Protein AF-A0A409Y546-F1 (afdb_monomer)

Solvent-accessible surface area (backbone atoms only — not comparable to full-atom values): 8274 Å² total; per-residue (Å²): 141,82,82,86,75,91,80,88,87,78,96,71,94,77,88,82,82,79,69,80,67,67,64,66,59,43,58,61,51,30,48,53,45,49,50,52,50,36,54,50,42,28,68,73,61,70,78,47,82,63,50,71,67,55,55,62,49,62,50,63,42,86,89,51,54,73,66,56,30,53,49,48,50,34,59,47,47,64,66,58,94,34,10,76,63,24,65,80,38,90,97,40,40,74,61,15,30,33,91,85,76,68,47,65,30,34,72,66,32,44,63,78,67,38,77,84,66,46,27,67,58,54,53,53,52,51,50,61,72,66,51,73,86,128

Radius of gyration: 18.61 Å; Cα contacts (8 Å, |Δi|>4): 90; chains: 1; bounding box: 36×56×46 Å

Mean predicted aligned error: 11.21 Å

Structure (mmCIF, N/CA/C/O backbone):
data_AF-A0A409Y546-F1
#
_entry.id   AF-A0A409Y546-F1
#
loop_
_atom_site.group_PDB
_atom_site.id
_atom_site.type_symbol
_atom_site.label_atom_id
_atom_site.label_alt_id
_atom_site.label_comp_id
_atom_site.label_asym_id
_atom_site.label_entity_id
_atom_site.label_seq_id
_atom_site.pdbx_PDB_ins_code
_atom_site.Cartn_x
_atom_site.Cartn_y
_atom_site.Cartn_z
_atom_site.occupancy
_atom_site.B_iso_or_equiv
_atom_site.auth_seq_id
_atom_site.auth_comp_id
_atom_site.auth_asym_id
_atom_site.auth_atom_id
_atom_site.pdbx_PDB_model_num
ATOM 1 N N . MET A 1 1 ? 11.345 16.181 -30.918 1.00 42.81 1 MET A N 1
ATOM 2 C CA . MET A 1 1 ? 11.351 15.553 -29.579 1.00 42.81 1 MET A CA 1
ATOM 3 C C . MET A 1 1 ? 11.588 16.634 -28.533 1.00 42.81 1 MET A C 1
ATOM 5 O O . MET A 1 1 ? 12.716 17.101 -28.441 1.00 42.81 1 MET A O 1
ATOM 9 N N . PRO A 1 2 ? 10.555 17.083 -27.799 1.00 28.48 2 PRO A N 1
ATOM 10 C CA . PRO A 1 2 ? 10.804 17.700 -26.499 1.00 28.48 2 PRO A CA 1
ATOM 11 C C . PRO A 1 2 ? 9.887 17.171 -25.383 1.00 28.48 2 PRO A C 1
ATOM 13 O O . PRO A 1 2 ? 8.813 16.617 -25.612 1.00 28.48 2 PRO A O 1
ATOM 16 N N . ALA A 1 3 ? 10.391 17.323 -24.161 1.00 29.16 3 ALA A N 1
ATOM 17 C CA . ALA A 1 3 ? 9.878 16.789 -22.912 1.00 29.16 3 ALA A CA 1
ATOM 18 C C . ALA A 1 3 ? 8.517 17.380 -22.509 1.00 29.16 3 ALA A C 1
ATOM 20 O O . ALA A 1 3 ? 8.333 18.596 -22.476 1.00 29.16 3 ALA A O 1
ATOM 21 N N . PHE A 1 4 ? 7.583 16.510 -22.117 1.00 30.95 4 PHE A N 1
ATOM 22 C CA . PHE A 1 4 ? 6.316 16.912 -21.511 1.00 30.95 4 PHE A CA 1
ATOM 23 C C . PHE A 1 4 ? 6.549 17.394 -20.071 1.00 30.95 4 PHE A C 1
ATOM 25 O O . PHE A 1 4 ? 6.533 16.620 -19.114 1.00 30.95 4 PHE A O 1
ATOM 32 N N . SER A 1 5 ? 6.767 18.703 -19.940 1.00 31.20 5 SER A N 1
ATOM 33 C CA . SER A 1 5 ? 6.582 19.464 -18.705 1.00 31.20 5 SER A CA 1
ATOM 34 C C . SER A 1 5 ? 5.105 19.396 -18.317 1.00 31.20 5 SER A C 1
ATOM 36 O O . SER A 1 5 ? 4.245 20.010 -18.947 1.00 31.20 5 SER A O 1
ATOM 38 N N . SER A 1 6 ? 4.784 18.588 -17.309 1.00 33.81 6 SER A N 1
ATOM 39 C CA . SER A 1 6 ? 3.410 18.382 -16.851 1.00 33.81 6 SER A CA 1
ATOM 40 C C . SER A 1 6 ? 2.978 19.533 -15.938 1.00 33.81 6 SER A C 1
ATOM 42 O O . SER A 1 6 ? 2.834 19.368 -14.729 1.00 33.81 6 SER A O 1
ATOM 44 N N . ARG A 1 7 ? 2.786 20.717 -16.527 1.00 36.03 7 ARG A N 1
ATOM 45 C CA . ARG A 1 7 ? 2.217 21.902 -15.876 1.00 36.03 7 ARG A CA 1
ATOM 46 C C . ARG A 1 7 ? 1.095 22.468 -16.745 1.00 36.03 7 ARG A C 1
ATOM 48 O O . ARG A 1 7 ? 1.318 23.457 -17.422 1.00 36.03 7 ARG A O 1
ATOM 55 N N . ALA A 1 8 ? -0.075 21.821 -16.743 1.00 32.75 8 ALA A N 1
ATOM 56 C CA . ALA A 1 8 ? -1.391 22.440 -16.995 1.00 32.75 8 ALA A CA 1
ATOM 57 C C . ALA A 1 8 ? -2.491 21.371 -17.152 1.00 32.75 8 ALA A C 1
ATOM 59 O O . ALA A 1 8 ? -2.728 20.881 -18.248 1.00 32.75 8 ALA A O 1
ATOM 60 N N . TYR A 1 9 ? -3.145 21.005 -16.052 1.00 29.44 9 TYR A N 1
ATOM 61 C CA . TYR A 1 9 ? -4.527 20.494 -15.963 1.00 29.44 9 TYR A CA 1
ATOM 62 C C . TYR A 1 9 ? -4.731 20.323 -14.448 1.00 29.44 9 TYR A C 1
ATOM 64 O O . TYR A 1 9 ? -4.142 19.433 -13.849 1.00 29.44 9 TYR A O 1
ATOM 72 N N . VAL A 1 10 ? -5.363 21.227 -13.708 1.00 36.31 10 VAL A N 1
ATOM 73 C CA . VAL A 1 10 ? -6.773 21.602 -13.790 1.00 36.31 10 VAL A CA 1
ATOM 74 C C . VAL A 1 10 ? -6.928 22.948 -13.074 1.00 36.31 10 VAL A C 1
ATOM 76 O O . VAL A 1 10 ? -6.561 23.079 -11.909 1.00 36.31 10 VAL A O 1
ATOM 79 N N . SER A 1 11 ? -7.468 23.940 -13.781 1.00 34.44 11 SER A N 1
ATOM 80 C CA . SER A 1 11 ? -8.043 25.144 -13.185 1.00 34.44 11 SER A CA 1
ATOM 81 C C . SER A 1 11 ? -9.459 24.806 -12.727 1.00 34.44 11 SER A C 1
ATOM 83 O O . SER A 1 11 ? -10.348 24.656 -13.558 1.00 34.44 11 SER A O 1
ATOM 85 N N . GLN A 1 12 ? -9.632 24.619 -11.422 1.00 35.50 12 GLN A N 1
ATOM 86 C CA . GLN A 1 12 ? -10.864 24.856 -10.666 1.00 35.50 12 GLN A CA 1
ATOM 87 C C . GLN A 1 12 ? -10.439 24.942 -9.194 1.00 35.50 12 GLN A C 1
ATOM 89 O O . GLN A 1 12 ? -9.797 24.029 -8.674 1.00 35.50 12 GLN A O 1
ATOM 94 N N . GLN A 1 13 ? -10.683 26.099 -8.575 1.00 35.62 13 GLN A N 1
ATOM 95 C CA . GLN A 1 13 ? -10.192 26.461 -7.247 1.00 35.62 13 GLN A CA 1
ATOM 96 C C . GLN A 1 13 ? -10.513 25.404 -6.172 1.00 35.62 13 GLN A C 1
ATOM 98 O O . GLN A 1 13 ? -11.675 25.100 -5.920 1.00 35.62 13 GLN A O 1
ATOM 103 N N . LEU A 1 14 ? -9.483 24.931 -5.463 1.00 32.53 14 LEU A N 1
ATOM 104 C CA . LEU A 1 14 ? -9.609 24.377 -4.112 1.00 32.53 14 LEU A CA 1
ATOM 105 C C . LEU A 1 14 ? -8.759 25.250 -3.172 1.00 32.53 14 LEU A C 1
ATOM 107 O O . LEU A 1 14 ? -7.549 25.354 -3.392 1.00 32.53 14 LEU A O 1
ATOM 111 N N . PRO A 1 15 ? -9.352 25.925 -2.171 1.00 37.47 15 PRO A N 1
ATOM 112 C CA . PRO A 1 15 ? -8.614 26.805 -1.274 1.00 37.47 15 PRO A CA 1
ATOM 113 C C . PRO A 1 15 ? -7.814 26.001 -0.234 1.00 37.47 15 PRO A C 1
ATOM 115 O O . PRO A 1 15 ? -8.293 24.995 0.286 1.00 37.47 15 P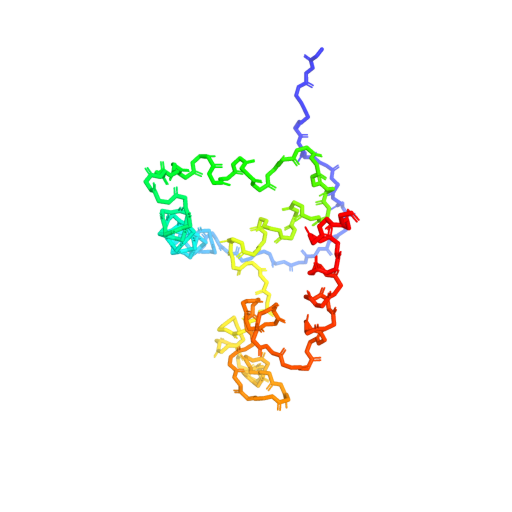RO A O 1
ATOM 118 N N . ASN A 1 16 ? -6.623 26.516 0.094 1.00 37.22 16 ASN A N 1
ATOM 119 C CA . ASN A 1 16 ? -5.705 26.108 1.172 1.00 37.22 16 ASN A CA 1
ATOM 120 C C . ASN A 1 16 ? -4.906 24.804 0.958 1.00 37.22 16 ASN A C 1
ATOM 122 O O . ASN A 1 16 ? -5.267 23.729 1.434 1.00 37.22 16 ASN A O 1
ATOM 126 N N . LEU A 1 17 ? -3.738 24.927 0.314 1.00 37.19 17 LEU A N 1
ATOM 127 C CA . LEU A 1 17 ? -2.645 23.952 0.430 1.00 37.19 17 LEU A CA 1
ATOM 128 C C . LEU A 1 17 ? -1.863 24.221 1.733 1.00 37.19 17 LEU A C 1
ATOM 130 O O . LEU A 1 17 ? -1.457 25.365 1.943 1.00 37.19 17 LEU A O 1
ATOM 134 N N . PRO A 1 18 ? -1.632 23.216 2.600 1.00 34.03 18 PRO A N 1
ATOM 135 C CA . PRO A 1 18 ? -0.830 23.397 3.802 1.00 34.03 18 PRO A CA 1
ATOM 136 C C . PRO A 1 18 ? 0.657 23.564 3.462 1.00 34.03 18 PRO A C 1
ATOM 138 O O . PRO A 1 18 ? 1.141 23.075 2.437 1.00 34.03 18 PRO A O 1
ATOM 141 N N . SER A 1 19 ? 1.363 24.270 4.345 1.00 38.25 19 SER A N 1
ATOM 142 C CA . SER A 1 19 ? 2.801 24.541 4.316 1.00 38.25 19 SER A CA 1
ATOM 143 C C . SER A 1 19 ? 3.654 23.277 4.116 1.00 38.25 19 SER A C 1
ATOM 145 O O . SER A 1 19 ? 3.256 22.147 4.400 1.00 38.25 19 SER A O 1
ATOM 147 N N . THR A 1 20 ? 4.873 23.493 3.624 1.00 42.47 20 THR A N 1
ATOM 148 C CA . THR A 1 20 ? 5.901 22.534 3.168 1.00 42.47 20 THR A CA 1
ATOM 149 C C . THR A 1 20 ? 6.351 21.453 4.173 1.00 42.47 20 THR A C 1
ATOM 151 O O . THR A 1 20 ? 7.217 20.637 3.852 1.00 42.47 20 THR A O 1
ATOM 154 N N . GLU A 1 21 ? 5.744 21.371 5.355 1.00 31.69 21 GLU A N 1
ATOM 155 C CA . GLU A 1 21 ? 5.964 20.331 6.370 1.00 31.69 21 GLU A CA 1
ATOM 156 C C . GLU A 1 21 ? 5.490 18.936 5.934 1.00 31.69 21 GLU A C 1
ATOM 158 O O . GLU A 1 21 ? 6.080 17.929 6.332 1.00 31.69 21 GLU A O 1
ATOM 163 N N . GLY A 1 22 ? 4.507 18.853 5.030 1.00 35.47 22 GLY A N 1
ATOM 164 C CA . GLY A 1 22 ? 4.016 17.572 4.504 1.00 35.47 22 GLY A CA 1
ATOM 165 C C . GLY A 1 22 ? 5.047 16.780 3.683 1.00 35.47 22 GLY A C 1
ATOM 166 O O . GLY A 1 22 ? 4.982 15.554 3.639 1.00 35.47 22 GLY A O 1
ATOM 167 N N . TYR A 1 23 ? 6.035 17.451 3.076 1.00 39.72 23 TYR A N 1
ATOM 168 C CA . TYR A 1 23 ? 7.035 16.807 2.209 1.00 39.72 23 TYR A CA 1
ATOM 169 C C . TYR A 1 23 ? 8.112 16.030 2.990 1.00 39.72 23 TYR A C 1
ATOM 171 O O . TYR A 1 23 ? 8.620 15.024 2.497 1.00 39.72 23 TYR A O 1
ATOM 179 N N . ARG A 1 24 ? 8.458 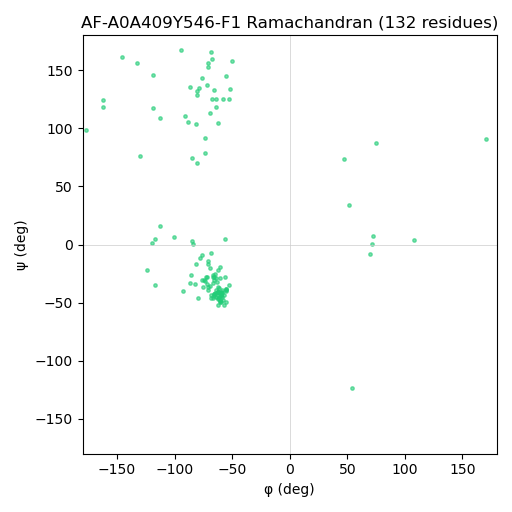16.453 4.218 1.00 39.56 24 ARG A N 1
ATOM 180 C CA . ARG A 1 24 ? 9.460 15.760 5.059 1.00 39.56 24 ARG A CA 1
ATOM 181 C C . ARG A 1 24 ? 8.940 14.447 5.647 1.00 39.56 24 ARG A C 1
ATOM 183 O O . ARG A 1 24 ? 9.716 13.508 5.797 1.00 39.56 24 ARG A O 1
ATOM 190 N N . HIS A 1 25 ? 7.641 14.357 5.933 1.00 45.19 25 HIS A N 1
ATOM 191 C CA . HIS A 1 25 ? 7.025 13.139 6.470 1.00 45.19 25 HIS A CA 1
ATOM 192 C C . HIS A 1 25 ? 6.896 12.011 5.433 1.00 45.19 25 HIS A C 1
ATOM 194 O O . HIS A 1 25 ? 6.943 10.838 5.809 1.00 45.19 25 HIS A O 1
ATOM 200 N N . ASP A 1 26 ? 6.780 12.349 4.143 1.00 53.00 26 ASP A N 1
ATOM 201 C CA . ASP A 1 26 ? 6.677 11.363 3.059 1.00 53.00 26 ASP A CA 1
ATOM 202 C C . ASP A 1 26 ? 7.974 10.543 2.933 1.00 53.00 26 ASP A C 1
ATOM 204 O O . ASP A 1 26 ? 7.947 9.316 2.885 1.00 53.00 26 ASP A O 1
ATOM 208 N N . HIS A 1 27 ? 9.140 11.196 3.020 1.00 55.91 27 HIS A N 1
ATOM 209 C CA . HIS A 1 27 ? 10.440 10.536 2.849 1.00 55.91 27 HIS A CA 1
ATOM 210 C C . HIS A 1 27 ? 10.690 9.398 3.858 1.00 55.91 27 HIS A C 1
ATOM 212 O O . HIS A 1 27 ? 11.221 8.348 3.494 1.00 55.91 27 HIS A O 1
ATOM 218 N N . GLN A 1 28 ? 10.292 9.571 5.122 1.00 60.19 28 GLN A N 1
ATOM 219 C CA . GLN A 1 28 ? 10.561 8.582 6.172 1.00 60.19 28 GLN A CA 1
ATOM 220 C C . GLN A 1 28 ? 9.661 7.342 6.066 1.00 60.19 28 GLN A C 1
ATOM 222 O O . GLN A 1 28 ? 10.122 6.225 6.300 1.00 60.19 28 GLN A O 1
ATOM 227 N N . LYS A 1 29 ? 8.393 7.513 5.672 1.00 61.97 29 LYS A N 1
ATOM 228 C CA . LYS A 1 29 ? 7.474 6.387 5.439 1.00 61.97 29 LYS A CA 1
ATOM 229 C C . LYS A 1 29 ? 7.842 5.602 4.181 1.00 61.97 29 LYS A C 1
ATOM 231 O O . LYS A 1 29 ? 7.834 4.371 4.207 1.00 61.97 29 LYS A O 1
ATOM 236 N N . ASN A 1 30 ? 8.262 6.303 3.127 1.00 73.38 30 ASN A N 1
ATOM 237 C CA . ASN A 1 30 ? 8.776 5.682 1.905 1.00 73.38 30 ASN A CA 1
ATOM 238 C C . ASN A 1 30 ? 9.988 4.791 2.209 1.00 73.38 30 ASN A C 1
ATOM 240 O O . ASN A 1 30 ? 10.084 3.684 1.683 1.00 73.38 30 ASN A O 1
ATOM 244 N N . ALA A 1 31 ? 10.884 5.243 3.094 1.00 8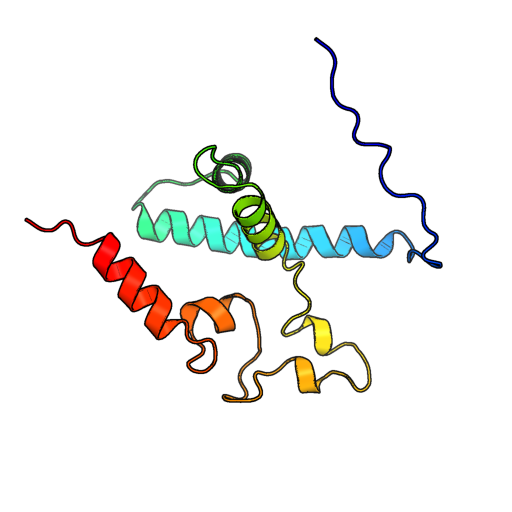0.38 31 ALA A N 1
ATOM 245 C CA . ALA A 1 31 ? 12.071 4.487 3.487 1.00 80.38 31 ALA A CA 1
ATOM 246 C C . ALA A 1 31 ? 11.725 3.152 4.174 1.00 80.38 31 ALA A C 1
ATOM 248 O O . ALA A 1 31 ? 12.322 2.131 3.841 1.00 80.38 31 ALA A O 1
ATOM 249 N N . GLN A 1 32 ? 10.718 3.125 5.057 1.00 87.56 32 GLN A N 1
ATOM 250 C CA . GLN A 1 32 ? 10.283 1.889 5.728 1.00 87.56 32 GLN A CA 1
ATOM 251 C C . GLN A 1 32 ? 9.675 0.877 4.748 1.00 87.56 32 GLN A C 1
ATOM 253 O O . GLN A 1 32 ? 9.965 -0.317 4.820 1.00 87.56 32 GLN A O 1
ATOM 258 N N . ASN A 1 33 ? 8.845 1.339 3.811 1.00 90.19 33 ASN A N 1
ATOM 259 C CA . ASN A 1 33 ? 8.252 0.460 2.802 1.00 90.19 33 ASN A CA 1
ATOM 260 C C . ASN A 1 33 ? 9.301 -0.053 1.804 1.00 90.19 33 ASN A C 1
ATOM 262 O O . ASN A 1 33 ? 9.232 -1.211 1.387 1.00 90.19 33 ASN A O 1
ATOM 266 N N . LEU A 1 34 ? 10.299 0.767 1.457 1.00 91.44 34 LEU A N 1
ATOM 267 C CA . LEU A 1 34 ? 11.451 0.341 0.657 1.00 91.44 34 LEU A CA 1
ATOM 268 C C . LEU A 1 34 ? 12.287 -0.714 1.375 1.00 91.44 34 LEU A C 1
ATOM 270 O O . LEU A 1 34 ? 12.630 -1.726 0.771 1.00 91.44 34 LEU A O 1
ATOM 274 N N . GLU A 1 35 ? 12.576 -0.510 2.658 1.00 91.81 35 GLU A N 1
ATOM 275 C CA . GLU A 1 35 ? 13.314 -1.471 3.475 1.00 91.81 35 GLU A CA 1
ATOM 276 C C . GLU A 1 35 ? 12.584 -2.811 3.570 1.00 91.81 35 GLU A C 1
ATOM 278 O O . GLU A 1 35 ? 13.169 -3.850 3.265 1.00 91.81 35 GLU A O 1
ATOM 283 N N . ARG A 1 36 ? 11.284 -2.788 3.890 1.00 90.75 36 ARG A N 1
ATOM 284 C CA . ARG A 1 36 ? 10.439 -3.990 3.885 1.00 90.75 36 ARG A CA 1
ATOM 285 C C . ARG A 1 36 ? 10.484 -4.695 2.536 1.00 90.75 36 ARG A C 1
ATOM 287 O O . ARG A 1 36 ? 10.756 -5.887 2.482 1.00 90.75 36 ARG A O 1
ATOM 294 N N . THR A 1 37 ? 10.280 -3.955 1.446 1.00 91.75 37 THR A N 1
ATOM 295 C CA . THR A 1 37 ? 10.306 -4.525 0.091 1.00 91.75 37 THR A CA 1
ATOM 296 C C . THR A 1 37 ? 11.658 -5.161 -0.219 1.00 91.75 37 THR A C 1
ATOM 298 O O . THR A 1 37 ? 11.701 -6.254 -0.772 1.00 91.75 37 THR A O 1
ATOM 301 N N . ARG A 1 38 ? 12.770 -4.526 0.166 1.00 91.75 38 ARG A N 1
ATOM 302 C CA . ARG A 1 38 ? 14.117 -5.071 -0.038 1.00 91.75 38 ARG A CA 1
ATOM 303 C C . ARG A 1 38 ? 14.316 -6.381 0.720 1.00 91.75 38 ARG A C 1
ATOM 305 O O . ARG A 1 38 ? 14.793 -7.348 0.131 1.00 91.75 38 ARG A O 1
ATOM 312 N N . ASN A 1 39 ? 13.912 -6.420 1.989 1.00 91.56 39 ASN A N 1
ATOM 313 C CA . ASN A 1 39 ? 14.025 -7.611 2.829 1.00 91.56 39 ASN A CA 1
ATOM 314 C C . ASN A 1 39 ? 13.198 -8.775 2.259 1.00 91.56 39 ASN A C 1
ATOM 316 O O . ASN A 1 39 ? 13.692 -9.899 2.187 1.00 91.56 39 ASN A O 1
ATOM 320 N N . GLU A 1 40 ? 11.989 -8.497 1.767 1.00 90.81 40 GLU A N 1
ATOM 321 C CA . GLU A 1 40 ? 11.144 -9.516 1.134 1.00 90.81 40 GLU A CA 1
ATOM 322 C C . GLU A 1 40 ? 11.669 -9.977 -0.231 1.00 90.81 40 GLU A C 1
ATOM 324 O O . GLU A 1 40 ? 11.614 -11.158 -0.564 1.00 90.81 40 GLU A O 1
ATOM 329 N N . VAL A 1 41 ? 12.241 -9.084 -1.043 1.00 90.88 41 VAL A N 1
ATOM 330 C CA . VAL A 1 41 ? 12.871 -9.502 -2.305 1.00 90.88 41 VAL A CA 1
ATOM 331 C C . VAL A 1 41 ? 14.035 -10.451 -2.030 1.00 90.88 41 VAL A C 1
ATOM 333 O O . VAL A 1 41 ? 14.173 -11.460 -2.722 1.00 90.88 41 VAL A O 1
ATOM 336 N N . VAL A 1 42 ? 14.844 -10.179 -1.004 1.00 90.81 42 VAL A N 1
ATOM 337 C CA . VAL A 1 42 ? 15.936 -11.073 -0.593 1.00 90.81 42 VAL A CA 1
ATOM 338 C C . VAL A 1 42 ? 15.395 -12.420 -0.104 1.00 90.81 42 VAL A C 1
ATOM 340 O O . VAL A 1 42 ? 15.947 -13.455 -0.487 1.00 90.81 42 VAL A O 1
ATOM 343 N N . SER A 1 43 ? 14.312 -12.418 0.686 1.00 89.25 43 SER A N 1
ATOM 344 C CA . SER A 1 43 ? 13.693 -13.640 1.220 1.00 89.25 43 SER A CA 1
ATOM 345 C C . SER A 1 43 ? 13.162 -14.549 0.101 1.00 89.25 43 SER A C 1
ATOM 347 O O . SER A 1 43 ? 13.384 -15.760 0.130 1.00 89.25 43 SER A O 1
ATOM 349 N N . ILE A 1 44 ? 12.537 -13.967 -0.928 1.00 87.88 44 ILE A N 1
ATOM 350 C CA . ILE A 1 44 ? 11.922 -14.703 -2.043 1.00 87.88 44 ILE A CA 1
ATOM 351 C C . ILE A 1 44 ? 12.961 -15.146 -3.077 1.00 87.88 44 ILE A C 1
ATOM 353 O O . ILE A 1 44 ? 12.937 -16.286 -3.540 1.00 87.88 44 ILE A O 1
ATOM 357 N N . SER A 1 45 ? 13.868 -14.248 -3.469 1.00 84.94 45 SER A N 1
ATOM 358 C CA . SER A 1 45 ? 14.818 -14.496 -4.563 1.00 84.94 45 SER A CA 1
ATOM 359 C C . SER A 1 45 ? 16.002 -15.369 -4.166 1.00 84.94 45 SER A C 1
ATOM 361 O O . SER A 1 45 ? 16.733 -15.796 -5.056 1.00 84.94 45 SER A O 1
ATOM 363 N N . LYS A 1 46 ? 16.197 -15.617 -2.860 1.00 75.00 46 LYS A N 1
ATOM 364 C CA . LYS A 1 46 ? 17.377 -16.288 -2.301 1.00 75.00 46 LYS A CA 1
ATOM 365 C C . LYS A 1 46 ? 18.654 -15.685 -2.906 1.00 75.00 46 LYS A C 1
ATOM 367 O O . LYS A 1 46 ? 19.276 -16.327 -3.736 1.00 75.00 46 LYS A O 1
ATOM 372 N N . HIS A 1 47 ? 19.023 -14.461 -2.502 1.00 64.00 47 HIS A N 1
ATOM 373 C CA . HIS A 1 47 ? 20.298 -13.757 -2.806 1.00 64.00 47 HIS A CA 1
ATOM 374 C C . HIS A 1 47 ? 20.273 -12.569 -3.795 1.00 64.00 47 HIS A C 1
ATOM 376 O O . HIS A 1 47 ? 21.330 -11.982 -4.025 1.00 64.00 47 HIS A O 1
ATOM 382 N N . HIS A 1 48 ? 19.127 -12.109 -4.316 1.00 81.06 48 HIS A N 1
ATOM 383 C CA . HIS A 1 48 ? 19.102 -10.848 -5.075 1.00 81.06 48 HIS A CA 1
ATOM 384 C C . HIS A 1 48 ? 18.804 -9.642 -4.171 1.00 81.06 48 HIS A C 1
ATOM 386 O O . HIS A 1 48 ? 17.687 -9.464 -3.687 1.00 81.06 48 HIS A O 1
ATOM 392 N N . GLN A 1 49 ? 19.800 -8.776 -3.970 1.00 84.19 49 GLN A N 1
ATOM 393 C CA . GLN A 1 49 ? 19.604 -7.485 -3.311 1.00 84.19 49 GLN A CA 1
ATOM 394 C C . GLN A 1 49 ? 19.231 -6.428 -4.353 1.00 84.19 49 GLN A C 1
ATOM 396 O O . GLN A 1 49 ? 20.077 -5.962 -5.115 1.00 84.19 49 GLN A O 1
ATOM 401 N N . SER A 1 50 ? 17.955 -6.044 -4.390 1.00 87.62 50 SER A N 1
ATOM 402 C CA . SER A 1 50 ? 17.509 -4.944 -5.243 1.00 87.62 50 SER A CA 1
ATOM 403 C C . SER A 1 50 ? 17.834 -3.585 -4.623 1.00 87.62 50 SER A C 1
ATOM 405 O O . SER A 1 50 ? 17.561 -3.325 -3.452 1.00 87.62 50 SER A O 1
ATOM 407 N N . THR A 1 51 ? 18.365 -2.687 -5.444 1.00 91.12 51 THR A N 1
ATOM 408 C CA . THR A 1 51 ? 18.511 -1.263 -5.120 1.00 91.12 51 THR A CA 1
ATOM 409 C C . THR A 1 51 ? 17.150 -0.564 -5.101 1.00 91.12 51 THR A C 1
ATOM 411 O O . THR A 1 51 ? 16.222 -0.966 -5.809 1.00 91.12 51 THR A O 1
ATOM 414 N N . ASP A 1 52 ? 17.038 0.555 -4.384 1.00 90.69 52 ASP A N 1
ATOM 415 C CA . ASP A 1 52 ? 15.810 1.369 -4.354 1.00 90.69 52 ASP A CA 1
ATOM 416 C C . ASP A 1 52 ? 15.381 1.786 -5.758 1.00 90.69 52 ASP A C 1
ATOM 418 O O . ASP A 1 52 ? 14.201 1.753 -6.101 1.00 90.69 52 ASP A O 1
ATOM 422 N N . LYS A 1 53 ? 16.354 2.109 -6.617 1.00 90.31 53 LYS A N 1
ATOM 423 C CA . LYS A 1 53 ? 16.109 2.430 -8.024 1.00 90.31 53 LYS A CA 1
ATOM 424 C C . LYS A 1 53 ? 15.431 1.270 -8.755 1.00 90.31 53 LYS A C 1
ATOM 426 O O . LYS A 1 53 ? 14.478 1.511 -9.492 1.00 90.31 53 LYS A O 1
ATOM 431 N N . GLN A 1 54 ? 15.895 0.034 -8.563 1.00 91.94 54 GLN A N 1
ATOM 432 C CA . GLN A 1 54 ? 15.279 -1.149 -9.174 1.00 91.94 54 GLN A CA 1
ATOM 433 C C . GLN A 1 54 ? 13.859 -1.377 -8.650 1.00 91.94 54 GLN A C 1
ATOM 435 O O . GLN A 1 54 ? 12.962 -1.621 -9.454 1.00 91.94 54 GLN A O 1
ATOM 440 N N . ILE A 1 55 ? 13.631 -1.206 -7.344 1.00 92.44 55 ILE A N 1
ATOM 441 C CA . ILE A 1 55 ? 12.291 -1.305 -6.746 1.00 92.44 55 ILE A CA 1
ATOM 442 C C . ILE A 1 55 ? 11.355 -0.251 -7.358 1.00 92.44 55 ILE A C 1
ATOM 444 O O . ILE A 1 55 ? 10.282 -0.575 -7.853 1.00 92.44 55 ILE A O 1
ATOM 448 N N . TRP A 1 56 ? 11.767 1.014 -7.445 1.00 92.38 56 TRP A N 1
ATOM 449 C CA . TRP A 1 56 ? 10.934 2.058 -8.056 1.00 92.38 56 TRP A CA 1
ATOM 450 C C . TRP A 1 56 ? 10.697 1.861 -9.558 1.00 92.38 56 TRP A C 1
ATOM 452 O O . TRP A 1 56 ? 9.669 2.284 -10.098 1.00 92.38 56 TRP A O 1
ATOM 462 N N . LEU A 1 57 ? 11.648 1.258 -10.271 1.00 91.94 57 LEU A N 1
ATOM 463 C CA . LEU A 1 57 ? 11.472 0.889 -11.675 1.00 91.94 57 LEU A CA 1
ATOM 464 C C . LEU A 1 57 ? 10.512 -0.298 -11.836 1.00 91.94 57 LEU A C 1
ATOM 466 O O . LEU A 1 57 ? 9.742 -0.315 -12.798 1.00 91.94 57 LEU A O 1
ATOM 470 N N . SER A 1 58 ? 10.48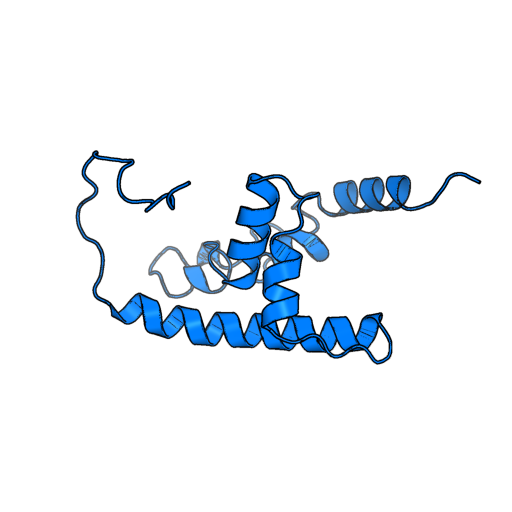6 -1.248 -10.898 1.00 92.44 58 SER A N 1
ATOM 471 C CA . SER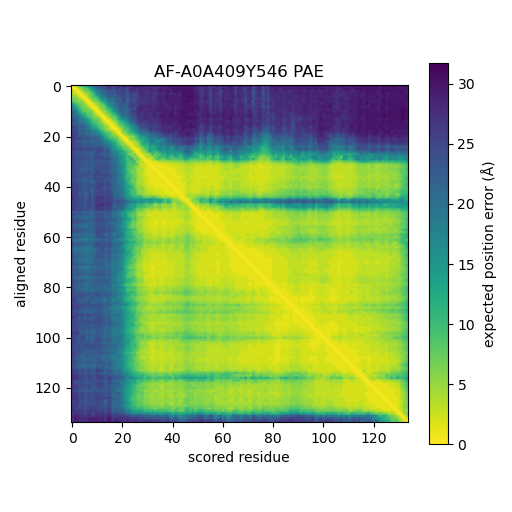 A 1 58 ? 9.576 -2.399 -10.953 1.00 92.44 58 SER A CA 1
ATOM 472 C C . SER A 1 58 ? 8.102 -1.999 -10.788 1.00 92.44 58 SER A C 1
ATOM 474 O O . SER A 1 58 ? 7.223 -2.605 -11.392 1.00 92.44 58 SER A O 1
ATOM 476 N N . LEU A 1 59 ? 7.798 -0.900 -10.093 1.00 92.19 59 LEU A N 1
ATOM 477 C CA . LEU A 1 59 ? 6.417 -0.391 -10.011 1.00 92.19 59 LEU A CA 1
ATOM 478 C C . LEU A 1 59 ? 5.910 0.215 -11.332 1.00 92.19 59 LEU A C 1
ATOM 480 O O . LEU A 1 59 ? 4.716 0.477 -11.485 1.00 92.19 59 LEU A O 1
ATOM 484 N N . ARG A 1 60 ? 6.815 0.492 -12.281 1.00 90.06 60 ARG A N 1
ATOM 485 C CA . ARG A 1 60 ? 6.536 1.212 -13.536 1.00 90.06 60 ARG A CA 1
ATOM 486 C C . ARG A 1 60 ? 6.671 0.340 -14.784 1.00 90.06 60 ARG A C 1
ATOM 488 O O . ARG A 1 60 ? 6.736 0.882 -15.886 1.00 90.06 60 ARG A O 1
ATOM 495 N N . GLN A 1 61 ? 6.686 -0.980 -14.613 1.00 92.69 61 GLN A N 1
ATOM 496 C CA . GLN A 1 61 ? 6.790 -1.938 -15.714 1.00 92.69 61 GLN A CA 1
ATOM 497 C C . GLN A 1 61 ? 5.689 -1.729 -16.762 1.00 92.69 61 GLN A C 1
ATOM 499 O O . GLN A 1 61 ? 4.564 -1.313 -16.444 1.00 92.69 61 GLN A O 1
ATOM 504 N N . LYS A 1 62 ? 6.037 -1.967 -18.033 1.00 91.69 62 LYS A N 1
ATOM 505 C CA . LYS A 1 62 ? 5.190 -1.629 -19.189 1.00 91.69 62 LYS A CA 1
ATOM 506 C C . LYS A 1 62 ? 3.877 -2.421 -19.195 1.00 91.69 62 LYS A C 1
ATOM 508 O O . LYS A 1 62 ? 2.857 -1.902 -19.634 1.00 91.69 62 LYS A O 1
ATOM 513 N N . GLU A 1 63 ? 3.911 -3.613 -18.618 1.00 93.12 63 GLU A N 1
ATOM 514 C CA . GLU A 1 63 ? 2.835 -4.587 -18.461 1.00 93.12 63 GLU A CA 1
ATOM 515 C C . GLU A 1 63 ? 1.722 -4.062 -17.543 1.00 93.12 63 GLU A C 1
ATOM 517 O O . GLU A 1 63 ? 0.553 -4.408 -17.702 1.00 93.12 63 GLU A O 1
ATOM 522 N N . PHE A 1 64 ? 2.054 -3.179 -16.597 1.00 93.56 64 PHE A N 1
ATOM 523 C CA . PHE A 1 64 ? 1.056 -2.558 -15.737 1.00 93.56 64 PHE A CA 1
ATOM 524 C C . PHE A 1 64 ? 0.367 -1.400 -16.445 1.00 93.56 64 PHE A C 1
ATOM 526 O O . PHE A 1 64 ? 1.017 -0.489 -16.960 1.00 93.56 64 PHE A O 1
ATOM 533 N N . ASN A 1 65 ? -0.964 -1.368 -16.387 1.00 95.12 65 ASN A N 1
ATOM 534 C CA . ASN A 1 65 ? -1.719 -0.201 -16.828 1.00 95.12 65 ASN A CA 1
ATOM 535 C C . ASN A 1 65 ? -1.493 1.000 -15.881 1.00 95.12 65 ASN A C 1
ATOM 537 O O . ASN A 1 65 ? -1.009 0.867 -14.751 1.00 95.12 65 ASN A O 1
ATOM 541 N N . LYS A 1 66 ? -1.886 2.200 -16.326 1.00 93.88 66 LYS A N 1
ATOM 542 C CA . LYS A 1 66 ? -1.700 3.452 -15.568 1.00 93.88 66 LYS A CA 1
ATOM 543 C C . LYS A 1 66 ? -2.313 3.405 -14.161 1.00 93.88 66 LYS A C 1
ATOM 545 O O . LYS A 1 66 ? -1.717 3.940 -13.228 1.00 93.88 66 LYS A O 1
ATOM 550 N N . LYS A 1 67 ? -3.481 2.772 -14.000 1.00 95.81 67 LYS A N 1
ATOM 551 C CA . LYS A 1 67 ? -4.177 2.675 -12.707 1.00 95.81 67 LYS A CA 1
ATOM 552 C C . LYS A 1 67 ? -3.401 1.783 -11.736 1.00 95.81 67 LYS A C 1
ATOM 554 O O . LYS A 1 67 ? -3.208 2.182 -10.592 1.00 95.81 67 LYS A O 1
ATOM 559 N N . THR A 1 68 ? -2.888 0.646 -12.203 1.00 95.50 68 THR A N 1
ATOM 560 C CA . THR A 1 68 ? -2.053 -0.265 -11.408 1.0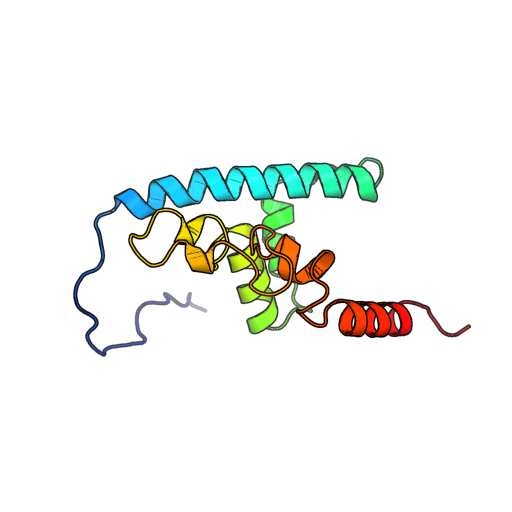0 95.50 68 THR A CA 1
ATOM 561 C C . THR A 1 68 ? -0.760 0.411 -10.966 1.00 95.50 68 THR A C 1
ATOM 563 O O . THR A 1 68 ? -0.441 0.385 -9.782 1.00 95.50 68 THR A O 1
ATOM 566 N N . ARG A 1 69 ? -0.053 1.101 -11.871 1.00 95.06 69 ARG A N 1
ATOM 567 C CA . ARG A 1 69 ? 1.169 1.843 -11.506 1.00 95.06 69 ARG A CA 1
ATOM 568 C C . ARG A 1 69 ? 0.891 2.913 -10.448 1.00 95.06 69 ARG A C 1
ATOM 570 O O . ARG A 1 69 ? 1.638 3.034 -9.484 1.00 95.06 69 ARG A O 1
ATOM 577 N N . ALA A 1 70 ? -0.201 3.666 -10.603 1.00 94.38 70 ALA A N 1
ATOM 578 C CA . ALA A 1 70 ? -0.606 4.680 -9.631 1.00 94.38 70 ALA A CA 1
ATOM 579 C C . ALA A 1 70 ? -0.975 4.068 -8.272 1.00 94.38 70 ALA A C 1
ATOM 581 O O . ALA A 1 70 ? -0.635 4.634 -7.236 1.00 94.38 70 ALA A O 1
ATOM 582 N N . PHE A 1 71 ? -1.650 2.918 -8.270 1.00 94.94 71 PHE A N 1
ATOM 583 C CA . PHE A 1 71 ? -1.961 2.174 -7.055 1.00 94.94 71 PHE A CA 1
ATOM 584 C C . PHE A 1 71 ? -0.689 1.718 -6.330 1.00 94.94 71 PHE A C 1
ATOM 586 O O . PHE A 1 71 ? -0.528 2.024 -5.152 1.00 94.94 71 PHE A O 1
ATOM 593 N N . LEU A 1 72 ? 0.233 1.059 -7.040 1.00 94.31 72 LEU A N 1
ATO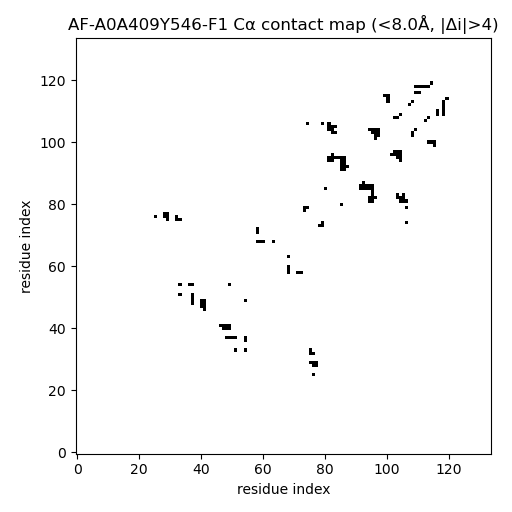M 594 C CA . LEU A 1 72 ? 1.499 0.570 -6.487 1.00 94.31 72 LEU A CA 1
ATOM 595 C C . LEU A 1 72 ? 2.356 1.708 -5.926 1.00 94.31 72 LEU A C 1
ATOM 597 O O . LEU A 1 72 ? 2.871 1.603 -4.817 1.00 94.31 72 LEU A O 1
ATOM 601 N N . TRP A 1 73 ? 2.458 2.817 -6.663 1.00 92.50 73 TRP A N 1
ATOM 602 C CA . TRP A 1 73 ? 3.163 4.007 -6.196 1.00 92.50 73 TRP A CA 1
ATOM 603 C C . TRP A 1 73 ? 2.538 4.555 -4.907 1.00 92.50 73 TRP A C 1
ATOM 605 O O . TRP A 1 73 ? 3.238 4.733 -3.916 1.00 92.50 73 TRP A O 1
ATOM 615 N N . LYS A 1 74 ? 1.210 4.739 -4.867 1.00 93.12 74 LYS A N 1
ATOM 616 C CA . LYS A 1 74 ? 0.516 5.227 -3.662 1.00 93.12 74 LYS A CA 1
ATOM 617 C C . LYS A 1 74 ? 0.650 4.274 -2.475 1.00 93.12 74 LYS A C 1
ATOM 619 O O . LYS A 1 74 ? 0.744 4.741 -1.347 1.00 93.12 74 LYS A O 1
ATOM 624 N N . ALA A 1 75 ? 0.648 2.963 -2.717 1.00 92.69 75 ALA A N 1
ATOM 625 C CA . ALA A 1 75 ? 0.805 1.960 -1.668 1.00 92.69 75 ALA A CA 1
ATOM 626 C C . ALA A 1 75 ? 2.211 2.023 -1.058 1.00 92.69 75 ALA A C 1
ATOM 628 O O . ALA A 1 75 ? 2.345 2.081 0.160 1.00 92.69 75 ALA A O 1
ATOM 629 N N . MET A 1 76 ? 3.244 2.103 -1.903 1.00 91.31 76 MET A N 1
ATOM 630 C CA . MET A 1 76 ? 4.632 2.259 -1.458 1.00 91.31 76 MET A CA 1
ATOM 631 C C . MET A 1 76 ? 4.868 3.567 -0.703 1.00 91.31 76 MET A C 1
ATOM 633 O O . MET A 1 76 ? 5.661 3.584 0.235 1.00 91.31 76 MET A O 1
ATOM 637 N N . HIS A 1 77 ? 4.146 4.628 -1.062 1.00 89.75 77 HIS A N 1
ATOM 638 C CA . HIS A 1 77 ? 4.211 5.920 -0.381 1.00 89.75 77 HIS A CA 1
ATOM 639 C C . HIS A 1 77 ? 3.319 6.041 0.874 1.00 89.75 77 HIS A C 1
ATOM 641 O O . HIS A 1 77 ? 3.273 7.101 1.485 1.00 89.75 77 HIS A O 1
ATOM 647 N N . ASP A 1 78 ? 2.565 5.000 1.262 1.00 89.31 78 ASP A N 1
ATOM 648 C CA . ASP A 1 78 ? 1.536 5.102 2.321 1.00 89.31 78 ASP A CA 1
ATOM 649 C C . ASP A 1 78 ? 0.557 6.283 2.086 1.00 89.31 78 ASP A C 1
ATOM 651 O O . ASP A 1 78 ? 0.065 6.933 3.007 1.00 89.31 78 ASP A O 1
ATOM 655 N N . ALA A 1 79 ? 0.269 6.582 0.814 1.00 91.50 79 ALA A N 1
ATOM 656 C CA . ALA A 1 79 ? -0.506 7.752 0.391 1.00 91.50 79 ALA A CA 1
ATOM 657 C C . ALA A 1 79 ? -2.031 7.523 0.433 1.00 91.50 79 ALA A C 1
ATOM 659 O O . ALA A 1 79 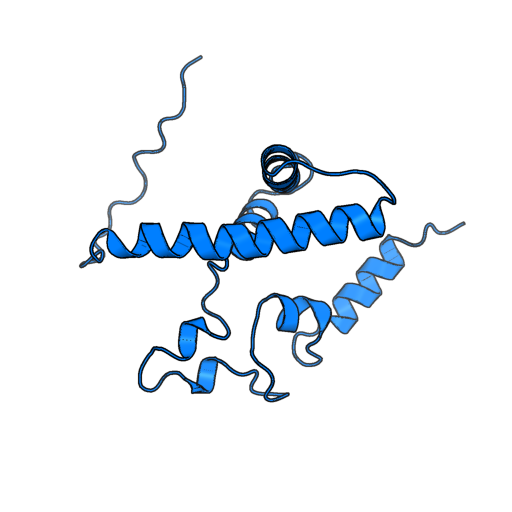? -2.818 8.381 0.019 1.00 91.50 79 ALA A O 1
ATOM 660 N N . PHE A 1 80 ? -2.473 6.350 0.887 1.00 92.50 80 PHE A N 1
ATOM 661 C CA . PHE A 1 80 ? -3.886 6.043 1.069 1.00 92.50 80 PHE A CA 1
ATOM 662 C C . PHE A 1 80 ? -4.360 6.493 2.451 1.00 92.50 80 PHE A C 1
ATOM 664 O O . PHE A 1 80 ? -3.717 6.229 3.463 1.00 92.50 80 PHE A O 1
ATOM 671 N N . LYS A 1 81 ? -5.535 7.130 2.508 1.00 92.94 81 LYS A N 1
ATOM 672 C CA . LYS A 1 81 ? -6.176 7.544 3.765 1.00 92.94 81 LYS A CA 1
ATOM 673 C C . LYS A 1 81 ? -6.755 6.331 4.497 1.00 92.94 81 LYS A C 1
ATOM 675 O O . LYS A 1 81 ? -7.950 6.059 4.406 1.00 92.94 81 LYS A O 1
ATOM 680 N N . CYS A 1 82 ? -5.900 5.579 5.175 1.00 93.88 82 CYS A N 1
ATOM 681 C CA . CYS A 1 82 ? -6.250 4.341 5.862 1.00 93.88 82 CYS A CA 1
ATOM 682 C C . CYS A 1 82 ? -5.410 4.170 7.141 1.00 93.88 82 CYS A C 1
ATOM 684 O O . CYS A 1 82 ? -4.395 4.846 7.336 1.00 93.88 82 CYS A O 1
ATOM 686 N N . GLY A 1 83 ? -5.860 3.309 8.052 1.00 93.81 83 GLY A N 1
ATOM 687 C CA . GLY A 1 83 ? -5.130 2.948 9.264 1.00 93.81 83 GLY A CA 1
ATOM 688 C C . GLY A 1 83 ? -4.723 4.155 10.112 1.00 93.81 83 GLY A C 1
ATOM 689 O O . GLY A 1 83 ? -5.556 4.974 10.503 1.00 93.81 83 GLY A O 1
ATOM 690 N N . LYS A 1 84 ? -3.416 4.277 10.375 1.00 92.12 84 LYS A N 1
ATOM 691 C CA . LYS A 1 84 ? -2.824 5.331 11.220 1.00 92.12 84 LYS A CA 1
ATOM 692 C C . LYS A 1 84 ? -3.067 6.749 10.701 1.00 92.12 84 LYS A C 1
ATOM 694 O O . LYS A 1 84 ? -2.968 7.690 11.473 1.00 92.12 84 LYS A O 1
ATOM 699 N N . TYR A 1 85 ? -3.398 6.927 9.421 1.00 91.88 85 TYR A N 1
ATOM 700 C CA . TYR A 1 85 ? -3.768 8.246 8.907 1.00 91.88 85 TYR A CA 1
ATOM 701 C C . TYR A 1 85 ? -4.928 8.860 9.709 1.00 91.88 85 TYR A C 1
ATOM 703 O O . TYR A 1 85 ? -4.915 10.048 10.015 1.00 91.88 85 TYR A O 1
ATOM 711 N N . TRP A 1 86 ? -5.910 8.038 10.087 1.00 95.56 86 TRP A N 1
ATOM 712 C CA . TRP A 1 86 ? -7.115 8.492 10.777 1.00 95.56 86 TRP A CA 1
ATOM 713 C C . TRP A 1 86 ? -6.936 8.687 12.285 1.00 95.56 86 TRP A C 1
ATOM 715 O O . TRP A 1 86 ? -7.756 9.365 12.889 1.00 95.56 86 TRP A O 1
ATOM 725 N N . THR A 1 87 ? -5.887 8.135 12.907 1.00 93.94 87 THR A N 1
ATOM 726 C CA . THR A 1 87 ? -5.709 8.212 14.374 1.00 93.94 87 THR A CA 1
ATOM 727 C C . THR A 1 87 ? -5.380 9.614 14.864 1.00 93.94 87 THR A C 1
ATOM 729 O O . THR A 1 87 ? -5.561 9.905 16.037 1.00 93.94 87 THR A O 1
ATOM 732 N N . ASN A 1 88 ? -4.884 10.469 13.971 1.00 91.25 88 ASN A N 1
ATOM 733 C CA . ASN A 1 88 ? -4.452 11.824 14.300 1.00 91.25 88 ASN A CA 1
ATOM 734 C C . ASN A 1 88 ? -5.511 12.875 13.926 1.00 91.25 88 ASN A C 1
ATOM 736 O O . ASN A 1 88 ? -5.222 14.067 13.970 1.00 91.25 88 ASN A O 1
ATOM 740 N N . ILE A 1 89 ? -6.705 12.446 13.496 1.00 94.31 89 ILE A N 1
ATOM 741 C CA . ILE A 1 89 ? -7.788 13.332 13.068 1.00 94.31 89 ILE A CA 1
ATOM 742 C C . ILE A 1 89 ? -8.934 13.220 14.083 1.00 94.31 89 ILE A C 1
ATOM 744 O O . ILE A 1 89 ? -9.628 12.198 14.076 1.00 94.31 89 ILE A O 1
ATOM 748 N N . PRO A 1 90 ? -9.168 14.268 14.897 1.00 96.06 90 PRO A N 1
ATOM 749 C CA . PRO A 1 90 ? -10.238 14.288 15.887 1.00 96.06 90 PRO A CA 1
ATOM 750 C C . PRO A 1 90 ? -11.599 13.918 15.295 1.00 96.06 90 PRO A C 1
ATOM 752 O O . PRO A 1 90 ? -11.991 14.458 14.257 1.00 96.06 90 PRO A O 1
ATOM 755 N N . ASN A 1 91 ? -12.333 13.037 15.976 1.00 96.06 91 ASN A N 1
ATOM 756 C CA . ASN A 1 91 ? -13.658 12.512 15.606 1.00 96.06 91 ASN A CA 1
ATOM 757 C C . ASN A 1 91 ? -13.685 11.529 14.418 1.00 96.06 91 ASN A C 1
ATOM 759 O O . ASN A 1 91 ? -14.750 11.027 14.047 1.00 96.06 91 ASN A O 1
ATOM 763 N N . TYR A 1 92 ? -12.538 11.215 13.817 1.00 96.19 92 TYR A N 1
ATOM 764 C CA . TYR A 1 92 ? -12.433 10.280 12.692 1.00 96.19 92 TYR A CA 1
ATOM 765 C C . TYR A 1 92 ? -11.597 9.035 13.009 1.00 96.19 92 TYR A C 1
ATOM 767 O O . TYR A 1 92 ? -11.427 8.174 12.146 1.00 96.19 92 TYR A O 1
ATOM 775 N N . GLU A 1 93 ? -11.140 8.877 14.249 1.00 96.19 93 GLU A N 1
ATOM 776 C CA . GLU A 1 93 ? -10.255 7.802 14.701 1.00 96.19 93 GLU A CA 1
ATOM 777 C C . GLU A 1 93 ? -10.880 6.419 14.509 1.00 96.19 93 GLU A C 1
ATOM 779 O O . GLU A 1 93 ? -10.169 5.447 14.244 1.00 96.19 93 GLU A O 1
ATOM 784 N N . HIS A 1 94 ? -12.212 6.326 14.558 1.00 94.62 94 HIS A N 1
ATOM 785 C CA . HIS A 1 94 ? -12.959 5.099 14.276 1.00 94.62 94 HIS A CA 1
ATOM 786 C C . HIS A 1 94 ? -12.646 4.521 12.882 1.00 94.62 94 HIS A C 1
ATOM 788 O O . HIS A 1 94 ? -12.684 3.307 12.702 1.00 94.62 94 HIS A O 1
ATOM 794 N N . ARG A 1 95 ? -12.258 5.362 11.911 1.00 95.31 95 ARG A N 1
ATOM 795 C CA . ARG A 1 95 ? -11.874 4.946 10.548 1.00 95.31 95 ARG A CA 1
ATOM 796 C C . ARG A 1 95 ? -10.482 4.326 10.464 1.00 95.31 95 ARG A C 1
ATOM 798 O O . ARG A 1 95 ? -10.111 3.794 9.423 1.00 95.31 95 ARG A O 1
ATOM 805 N N . SER A 1 96 ? -9.692 4.382 11.537 1.00 96.38 96 SER A N 1
ATOM 806 C CA . SER A 1 96 ? -8.384 3.718 11.583 1.00 96.38 96 SER A CA 1
ATOM 807 C C . SE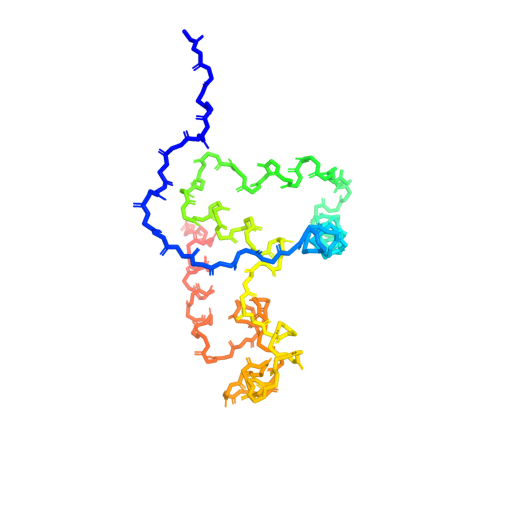R A 1 96 ? -8.496 2.194 11.650 1.00 96.38 96 SER A C 1
ATOM 809 O O . SER A 1 96 ? -7.514 1.491 11.402 1.00 96.38 96 SER A O 1
ATOM 811 N N . ARG A 1 97 ? -9.678 1.671 11.993 1.00 96.31 97 ARG A N 1
ATOM 812 C CA . ARG A 1 97 ? -9.925 0.248 12.209 1.00 96.31 97 ARG A CA 1
ATOM 813 C C . ARG A 1 97 ? -10.960 -0.285 11.234 1.00 96.31 97 ARG A C 1
ATOM 815 O O . ARG A 1 97 ? -11.928 0.384 10.890 1.00 96.31 97 ARG A O 1
ATOM 822 N N . CYS A 1 98 ? -10.773 -1.537 10.838 1.00 95.38 98 CYS A N 1
ATOM 823 C CA . CYS A 1 98 ? -11.735 -2.249 10.020 1.00 95.38 98 CYS A CA 1
ATOM 824 C C . CYS A 1 98 ? -13.006 -2.484 10.840 1.00 95.38 98 CYS A C 1
ATOM 826 O O . CYS A 1 98 ? -12.954 -3.116 11.897 1.00 95.38 98 CYS A O 1
ATOM 828 N N . VAL A 1 99 ? -14.152 -2.050 10.318 1.00 92.62 99 VAL A N 1
ATOM 829 C CA . VAL A 1 99 ? -15.455 -2.194 10.989 1.00 92.62 99 VAL A CA 1
ATOM 830 C C . VAL A 1 99 ? -15.873 -3.649 11.210 1.00 92.62 99 VAL A C 1
ATOM 832 O O . VAL A 1 99 ? -16.680 -3.927 12.087 1.00 92.62 99 VAL A O 1
ATOM 835 N N . VAL A 1 100 ? -15.319 -4.588 10.437 1.00 92.00 100 VAL A N 1
ATOM 836 C CA . VAL A 1 100 ? -15.698 -6.007 10.510 1.00 92.00 100 VAL A CA 1
ATOM 837 C C . VAL A 1 100 ? -14.805 -6.802 11.457 1.00 92.00 100 VAL A C 1
ATOM 839 O O . VAL A 1 100 ? -15.297 -7.667 12.171 1.00 92.00 100 VAL A O 1
ATOM 842 N N . CYS A 1 101 ? -13.491 -6.555 11.467 1.00 92.31 101 CYS A N 1
ATOM 843 C CA . CYS A 1 101 ? -12.559 -7.353 12.274 1.00 92.31 101 CYS A CA 1
ATOM 844 C C . CYS A 1 101 ? -11.773 -6.567 13.330 1.00 92.31 101 CYS A C 1
ATOM 846 O O . CYS A 1 101 ? -10.912 -7.152 13.983 1.00 92.31 101 CYS A O 1
ATOM 848 N N . GLY A 1 102 ? -11.982 -5.255 13.469 1.00 93.56 102 GLY A N 1
ATOM 849 C CA . GLY A 1 102 ? -11.382 -4.409 14.514 1.00 93.56 102 GLY A CA 1
ATOM 850 C C . GLY A 1 102 ? -9.870 -4.153 14.406 1.00 93.56 102 GLY A C 1
ATOM 851 O O . GLY A 1 102 ? -9.323 -3.327 15.143 1.00 93.56 102 GLY A O 1
ATOM 852 N N . LYS A 1 103 ? -9.173 -4.838 13.491 1.00 95.38 103 LYS A N 1
ATOM 853 C CA . LYS A 1 103 ? -7.750 -4.626 13.176 1.00 95.38 103 LYS A CA 1
ATOM 854 C C . LYS A 1 103 ? -7.519 -3.269 12.508 1.00 95.38 103 LYS A C 1
ATOM 856 O O . LYS A 1 103 ? -8.447 -2.686 11.956 1.00 95.38 103 LYS A O 1
ATOM 861 N N . LEU A 1 104 ? -6.277 -2.785 12.549 1.00 95.75 104 LEU A N 1
ATOM 862 C CA . LEU A 1 104 ? -5.868 -1.569 11.844 1.00 95.75 104 LEU A CA 1
ATOM 863 C C . LEU A 1 104 ? -6.147 -1.720 10.340 1.00 95.75 104 LEU A C 1
ATOM 865 O O . LEU A 1 104 ? -5.676 -2.675 9.723 1.00 95.75 104 LEU A O 1
ATOM 869 N N . ASP A 1 105 ? -6.897 -0.786 9.764 1.00 95.19 105 ASP A N 1
ATOM 870 C CA . ASP A 1 105 ? -7.326 -0.855 8.368 1.00 95.19 105 ASP A CA 1
ATOM 871 C C . ASP A 1 105 ? -6.250 -0.299 7.430 1.00 95.19 105 ASP A C 1
ATOM 873 O O . ASP A 1 105 ? -6.339 0.835 6.976 1.00 95.19 105 ASP A O 1
ATOM 877 N N . SER A 1 106 ? -5.174 -1.053 7.205 1.00 94.00 106 SER A N 1
ATOM 878 C CA . SER A 1 106 ? -4.111 -0.698 6.255 1.00 94.00 106 SER A CA 1
ATOM 879 C C . SER A 1 106 ? -4.330 -1.325 4.872 1.00 94.00 106 SER A C 1
ATOM 881 O O . SER A 1 106 ? -5.108 -2.266 4.716 1.00 94.00 106 SER A O 1
ATOM 883 N N . ILE A 1 107 ? -3.584 -0.867 3.859 1.00 93.69 107 ILE A N 1
ATOM 884 C CA . ILE A 1 107 ? -3.563 -1.524 2.538 1.00 93.69 107 ILE A CA 1
ATOM 885 C C . ILE A 1 107 ? -3.153 -2.997 2.657 1.00 93.69 107 ILE A C 1
ATOM 887 O O . ILE A 1 107 ? -3.798 -3.861 2.070 1.00 93.69 107 ILE A O 1
ATOM 891 N N . GLU A 1 108 ? -2.129 -3.300 3.457 1.00 92.25 108 GLU A N 1
ATOM 892 C CA . GLU A 1 108 ? -1.712 -4.678 3.738 1.00 92.25 108 GLU A CA 1
ATOM 893 C C . GLU A 1 108 ? -2.866 -5.490 4.342 1.00 92.25 108 GLU A C 1
ATOM 895 O O . GLU A 1 108 ? -3.195 -6.571 3.855 1.00 92.25 108 GLU A O 1
ATOM 900 N N . HIS A 1 109 ? -3.551 -4.928 5.344 1.00 94.50 109 HIS A N 1
ATOM 901 C CA . HIS A 1 109 ? -4.709 -5.565 5.950 1.00 94.50 109 HIS A CA 1
ATOM 902 C C . HIS A 1 109 ? -5.791 -5.867 4.907 1.00 94.50 109 HIS A C 1
ATOM 904 O O . HIS A 1 109 ? -6.230 -7.012 4.795 1.00 94.50 109 HIS A O 1
ATOM 910 N N . ALA A 1 110 ? -6.192 -4.872 4.116 1.00 94.12 110 ALA A N 1
ATOM 911 C CA . ALA A 1 110 ? -7.238 -5.014 3.113 1.00 94.12 110 ALA A CA 1
ATOM 912 C C . ALA A 1 110 ? -6.895 -6.067 2.045 1.00 94.12 110 ALA A C 1
ATOM 914 O O . ALA A 1 110 ? -7.767 -6.850 1.662 1.00 94.12 110 ALA A O 1
ATOM 915 N N . LEU A 1 111 ? -5.641 -6.114 1.583 1.00 93.75 111 LEU A N 1
ATOM 916 C CA . LEU A 1 111 ? -5.221 -6.980 0.480 1.00 93.75 111 LEU A CA 1
ATOM 917 C C . LEU A 1 111 ? -4.912 -8.422 0.891 1.00 93.75 111 LEU A C 1
ATOM 919 O O . LEU A 1 111 ? -5.140 -9.321 0.083 1.00 93.75 111 LEU A O 1
ATOM 923 N N . THR A 1 112 ? -4.379 -8.668 2.093 1.00 92.00 112 THR A N 1
ATOM 924 C CA . THR A 1 112 ? -3.839 -10.000 2.444 1.00 92.00 112 THR A CA 1
ATOM 925 C C . THR A 1 112 ? -4.451 -10.619 3.699 1.00 92.00 112 THR A C 1
ATOM 927 O O . THR A 1 112 ? -4.438 -11.840 3.842 1.00 92.00 112 THR A O 1
ATOM 930 N N . GLN A 1 113 ? -5.039 -9.823 4.598 1.00 92.69 113 GLN A N 1
ATOM 931 C CA . GLN A 1 113 ? -5.442 -10.308 5.927 1.00 92.69 113 GLN A CA 1
ATOM 932 C C . GLN A 1 113 ? -6.955 -10.246 6.172 1.00 92.69 113 GLN A C 1
ATOM 934 O O . GLN A 1 113 ? -7.513 -11.082 6.888 1.00 92.69 113 GLN A O 1
ATOM 939 N N . CYS A 1 114 ? -7.631 -9.238 5.625 1.00 94.31 114 CYS A N 1
ATOM 940 C CA . CYS A 1 114 ? -9.030 -8.958 5.909 1.00 94.31 114 CYS A CA 1
ATOM 941 C C . CYS A 1 114 ? -9.937 -10.007 5.264 1.00 94.31 114 CYS A C 1
ATOM 943 O O . CYS A 1 114 ? -9.742 -10.392 4.117 1.00 94.31 114 CYS A O 1
ATOM 945 N N . LYS A 1 115 ? -10.964 -10.478 5.978 1.00 87.38 115 LYS A N 1
ATOM 946 C CA . LYS A 1 115 ? -11.996 -11.348 5.382 1.00 87.38 115 LYS A CA 1
ATOM 947 C C . LYS A 1 115 ? -13.107 -10.539 4.705 1.00 87.38 115 LYS A C 1
ATOM 949 O O . LYS A 1 115 ? -13.720 -11.030 3.763 1.00 87.38 115 LYS A O 1
ATOM 954 N N . ALA A 1 116 ? -13.337 -9.306 5.160 1.00 87.06 116 ALA A N 1
ATOM 955 C CA . ALA A 1 116 ? -14.415 -8.445 4.680 1.00 87.06 116 ALA A CA 1
ATOM 956 C C . ALA A 1 116 ? -14.150 -7.846 3.294 1.00 87.06 116 ALA A C 1
ATOM 958 O O . ALA A 1 116 ? -15.086 -7.650 2.529 1.00 87.06 116 ALA A O 1
ATOM 959 N N . SER A 1 117 ? -12.884 -7.607 2.940 1.00 83.44 117 SER A N 1
ATOM 960 C CA . SER A 1 117 ? -12.496 -6.993 1.661 1.00 83.44 117 SER A CA 1
ATOM 961 C C . SER A 1 117 ? -12.759 -7.874 0.435 1.00 83.44 117 SER A C 1
ATOM 963 O O . SER A 1 117 ? -12.548 -7.445 -0.696 1.00 83.44 117 SER A O 1
ATOM 965 N N . GLY A 1 118 ? -13.160 -9.134 0.631 1.00 86.31 118 GLY A N 1
ATOM 966 C CA . GLY A 1 118 ? -13.304 -10.095 -0.458 1.00 86.31 118 GLY A CA 1
ATOM 967 C C . GLY A 1 118 ? -11.971 -10.576 -1.038 1.00 86.31 118 GLY A C 1
ATOM 968 O O . GLY A 1 118 ? -11.991 -11.334 -2.009 1.00 86.31 118 GLY A O 1
ATOM 969 N N . GLN A 1 119 ? -10.826 -10.226 -0.431 1.00 92.25 119 GLN A N 1
ATOM 970 C CA . GLN A 1 119 ? -9.495 -10.630 -0.911 1.00 92.25 119 GLN A CA 1
ATOM 971 C C . GLN A 1 119 ? -9.376 -12.141 -1.127 1.00 92.25 119 GLN A C 1
ATOM 973 O O . GLN A 1 119 ? -8.797 -12.565 -2.120 1.00 92.25 119 GLN A O 1
ATOM 978 N N . LYS A 1 120 ? -10.032 -12.966 -0.294 1.00 90.81 120 LYS A N 1
ATOM 979 C CA . LYS A 1 120 ? -10.032 -14.429 -0.456 1.00 90.81 120 LYS A CA 1
ATOM 980 C C . LYS A 1 120 ? -10.516 -14.861 -1.846 1.00 90.81 120 LYS A C 1
ATOM 982 O O . LYS A 1 120 ? -9.975 -15.808 -2.411 1.00 90.81 120 LYS A O 1
ATOM 987 N N . LYS A 1 121 ? -11.533 -14.189 -2.400 1.00 92.69 121 LYS A N 1
ATOM 988 C CA . LYS A 1 121 ? -12.052 -14.488 -3.746 1.00 92.69 121 LYS A CA 1
ATOM 989 C C . LYS A 1 121 ? -11.026 -14.112 -4.812 1.00 92.69 121 LYS A C 1
ATOM 991 O O . LYS A 1 121 ? -10.740 -14.934 -5.677 1.00 92.69 121 LYS A O 1
ATOM 996 N N . ILE A 1 122 ? -10.428 -12.926 -4.691 1.00 91.94 122 ILE A N 1
ATOM 997 C CA . ILE A 1 122 ? -9.392 -12.442 -5.610 1.00 91.94 122 ILE A CA 1
ATOM 998 C C . ILE A 1 122 ? -8.175 -13.371 -5.604 1.00 91.94 122 ILE A C 1
ATOM 1000 O O . ILE A 1 122 ? -7.746 -13.805 -6.666 1.00 91.94 122 ILE A O 1
ATOM 1004 N N . TRP A 1 123 ? -7.664 -13.760 -4.435 1.00 92.06 123 TRP A N 1
ATOM 1005 C CA . TRP A 1 123 ? -6.529 -14.683 -4.339 1.00 92.06 123 TRP A CA 1
ATOM 1006 C C . TRP A 1 123 ? -6.858 -16.090 -4.834 1.00 92.06 123 TRP A C 1
ATOM 1008 O O . TRP A 1 123 ? -6.005 -16.740 -5.432 1.00 92.06 123 TRP A O 1
ATOM 1018 N N . CYS A 1 124 ? -8.098 -16.554 -4.653 1.00 92.25 124 CYS A N 1
ATOM 1019 C CA . CYS A 1 124 ? -8.555 -17.804 -5.259 1.00 92.25 124 CYS A CA 1
ATOM 1020 C C . CYS A 1 124 ? -8.501 -17.729 -6.793 1.00 92.25 124 CYS A C 1
ATOM 1022 O O . CYS A 1 124 ? -7.980 -18.638 -7.434 1.00 92.25 124 CYS A O 1
ATOM 1024 N N . GLN A 1 125 ? -8.980 -16.631 -7.385 1.00 92.75 125 GLN A N 1
ATOM 1025 C CA . GLN A 1 125 ? -8.915 -16.417 -8.833 1.00 92.75 125 GLN A CA 1
ATOM 1026 C C . GLN A 1 125 ? -7.472 -16.268 -9.327 1.00 92.75 125 GLN A C 1
ATOM 1028 O O . GLN A 1 125 ? -7.098 -16.910 -10.302 1.00 92.75 125 GLN A O 1
ATOM 1033 N N . ALA A 1 126 ? -6.642 -15.493 -8.627 1.00 92.25 126 ALA A N 1
ATOM 1034 C CA . ALA A 1 126 ? -5.230 -15.329 -8.957 1.00 92.25 126 ALA A CA 1
ATOM 1035 C C . ALA A 1 126 ? -4.484 -16.671 -8.933 1.00 92.25 126 ALA A C 1
ATOM 1037 O O . ALA A 1 126 ? -3.723 -16.961 -9.848 1.00 92.25 126 ALA A O 1
ATOM 1038 N N . LYS A 1 127 ? -4.758 -17.529 -7.938 1.00 92.25 127 LYS A N 1
ATOM 1039 C CA . LYS A 1 127 ? -4.183 -18.879 -7.867 1.00 92.25 127 LYS A CA 1
ATOM 1040 C C . LYS A 1 127 ? -4.577 -19.728 -9.075 1.00 92.25 127 LYS A C 1
ATOM 1042 O O . LYS A 1 127 ? -3.714 -20.390 -9.634 1.00 92.25 127 LYS A O 1
ATOM 1047 N N . LYS A 1 128 ? -5.848 -19.689 -9.489 1.00 91.88 128 LYS A N 1
ATOM 1048 C CA . LYS A 1 128 ? -6.319 -20.415 -10.681 1.00 91.88 128 LYS A CA 1
ATOM 1049 C C . LYS A 1 128 ? -5.630 -19.947 -11.962 1.00 91.88 128 LYS A C 1
ATOM 1051 O O . LYS A 1 128 ? -5.338 -20.772 -12.802 1.00 91.88 128 LYS A O 1
ATOM 1056 N N . LEU A 1 129 ? -5.361 -18.647 -12.096 1.00 90.44 129 LEU A N 1
ATOM 1057 C CA . LEU A 1 129 ? -4.635 -18.108 -13.252 1.00 90.44 129 LEU A CA 1
ATOM 1058 C C . LEU A 1 129 ? -3.141 -18.464 -13.245 1.00 90.44 129 LEU A C 1
ATOM 1060 O O . LEU A 1 129 ? -2.514 -18.481 -14.298 1.00 90.44 129 LEU A O 1
ATOM 1064 N N . TRP A 1 130 ? -2.557 -18.662 -12.061 1.00 89.12 130 TRP A N 1
ATOM 1065 C CA . TRP A 1 130 ? -1.123 -18.904 -11.898 1.00 89.12 130 TRP A CA 1
ATOM 1066 C C . TRP A 1 130 ? -0.736 -20.377 -12.032 1.00 89.12 130 TRP A C 1
ATOM 1068 O O . TRP A 1 130 ? 0.367 -20.687 -12.480 1.00 89.12 130 TRP A O 1
ATOM 1078 N N . VAL A 1 131 ? -1.614 -21.289 -11.613 1.00 88.50 131 VAL A N 1
ATOM 1079 C CA . VAL A 1 131 ? -1.429 -22.716 -11.876 1.00 88.50 131 VAL A CA 1
ATOM 1080 C C . VAL A 1 131 ? -1.633 -22.907 -13.373 1.00 88.50 131 VAL A C 1
ATOM 1082 O O . VAL A 1 131 ? -2.713 -22.649 -13.891 1.00 88.50 131 VAL A O 1
ATOM 1085 N N . LYS A 1 132 ? -0.560 -23.277 -14.070 1.00 66.56 132 LYS A N 1
ATOM 1086 C CA . LYS A 1 132 ? -0.639 -23.685 -15.467 1.00 66.56 132 LYS A CA 1
ATOM 1087 C C . LYS A 1 132 ? -1.486 -24.959 -15.495 1.00 66.56 132 LYS A C 1
ATOM 1089 O O . LYS A 1 132 ? -1.185 -25.875 -14.733 1.00 66.56 132 LYS A O 1
ATOM 1094 N N . ASP A 1 133 ? -2.546 -24.984 -16.294 1.00 62.19 133 ASP A N 1
ATOM 1095 C CA . ASP A 1 133 ? -3.192 -26.253 -16.622 1.00 62.19 133 ASP A CA 1
ATOM 1096 C C . ASP A 1 133 ? -2.145 -27.073 -17.401 1.00 62.19 133 ASP A C 1
ATOM 1098 O O . ASP A 1 133 ? -1.620 -26.587 -18.410 1.00 62.19 133 ASP A O 1
ATOM 1102 N N . ASP A 1 134 ? -1.757 -28.227 -16.853 1.00 49.44 134 ASP A N 1
ATOM 1103 C CA . ASP A 1 134 ? -0.899 -29.216 -17.522 1.00 49.44 134 ASP A CA 1
ATOM 1104 C C . ASP A 1 134 ? -1.657 -29.911 -18.664 1.00 49.44 134 ASP A C 1
ATOM 1106 O O . ASP A 1 134 ? -2.855 -30.238 -18.473 1.00 49.44 134 ASP A O 1
#

pLDDT: mean 79.22, std 22.67, range [28.48, 96.38]

Organism: NCBI:txid231916

Sequence (134 aa):
MPAFSSRAYVSQQLPNLPSTEGYRHDHQKNAQNLERTRNEVVSISKHHQSTDKQIWLSLRQKEFNKKTRAFLWKAMHDAFKCGKYWTNIPNYEHRSRCVVCGKLDSIEHALTQCKASGQKKIWCQAKKLWVKDD

Secondary structure (DSSP, 8-state):
-----------S----PPPTTHHHHHHHHHHHHHHHHHHHHHHHHTS----HHHHHHHTT-TTS-HHHHHHHHHHHTT-SS-GGGGGGSTT-GGGGB-TTT-SB--HHIIIII-STT-HHHHHHHHHHHHS---

Foldseek 3Di:
DDDPPPPDDDPDDDDDDDDPPVVVVQVVLLVVLLVVVQVVCCVVVVDDRDDSVRVLVVLVDPPDDPVSSVVVVCLSSVVDCFAPVQCPPPPRNVRQADPPPRHGGHPCCLQPPDPVNCNVVVVVVVVVVPPPDD